Protein AF-A0A1H1KZ06-F1 (afdb_monomer_lite)

Secondary structure (DSSP, 8-state):
-HHHHHHHHHHHHHHHHHHHHHTTTSTTTHHHHHHHHHHHHHHHHHHHHHHHHHHHHH--

Organism: NCBI:txid684552

Foldseek 3Di:
DLVVLLVVLVCLQVVLVVQLVCLVVDPPCNVVSNVVSVVSNVVSVVSVVVSVVVVVVVVD

Sequence (60 aa):
MHVIHTAFAMVLFIGGLILMGYSFETEGLELIMFTGGLAALCVGVFFAIEVGRREHRRSR

Radius of gyration: 14.37 Å; chains: 1; bounding box: 29×13×47 Å

Structure (mmCIF, N/CA/C/O backbone):
data_AF-A0A1H1KZ06-F1
#
_entry.id   AF-A0A1H1KZ06-F1
#
loop_
_atom_site.group_PDB
_atom_site.id
_atom_site.type_symbol
_atom_site.label_atom_id
_atom_site.label_alt_id
_atom_site.label_comp_id
_atom_site.label_asym_id
_atom_site.label_entity_id
_atom_site.label_seq_id
_atom_site.pdbx_PDB_ins_code
_atom_site.Cartn_x
_atom_site.Cartn_y
_atom_site.Cartn_z
_atom_site.occupancy
_atom_site.B_iso_or_equiv
_atom_site.auth_seq_id
_atom_site.auth_comp_id
_atom_site.auth_asym_id
_atom_site.auth_atom_id
_atom_site.pdbx_PDB_model_num
ATOM 1 N N . MET A 1 1 ? -18.738 -1.518 11.623 1.00 60.56 1 MET A N 1
ATOM 2 C CA . MET A 1 1 ? -17.775 -0.690 10.857 1.00 60.56 1 MET A CA 1
ATOM 3 C C . MET A 1 1 ? -16.304 -1.077 11.086 1.00 60.56 1 MET A C 1
ATOM 5 O O . MET A 1 1 ? -15.506 -0.790 10.210 1.00 60.56 1 MET A O 1
ATOM 9 N N . HIS A 1 2 ? -15.934 -1.797 12.162 1.00 66.56 2 HIS A N 1
ATOM 10 C CA . HIS A 1 2 ? -14.552 -2.281 12.373 1.00 66.56 2 HIS A CA 1
ATOM 11 C C . HIS A 1 2 ? -14.112 -3.366 11.375 1.00 66.56 2 HIS A C 1
ATOM 13 O O . HIS A 1 2 ? -13.056 -3.240 10.772 1.00 66.56 2 HIS A O 1
ATOM 19 N N . VAL A 1 3 ? -14.959 -4.373 11.122 1.00 77.38 3 VAL A N 1
ATOM 20 C CA . VAL A 1 3 ? -14.632 -5.494 10.213 1.00 77.38 3 VAL A CA 1
ATOM 21 C C . VAL A 1 3 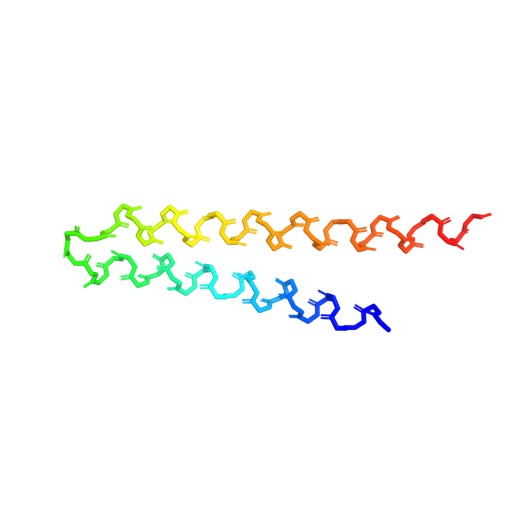? -14.307 -5.018 8.794 1.00 77.38 3 VAL A C 1
ATOM 23 O O . VAL A 1 3 ? -13.403 -5.546 8.162 1.00 77.38 3 VAL A O 1
ATOM 26 N N . ILE A 1 4 ? -15.000 -3.981 8.313 1.00 83.81 4 ILE A N 1
ATOM 27 C CA . ILE A 1 4 ? -14.778 -3.409 6.977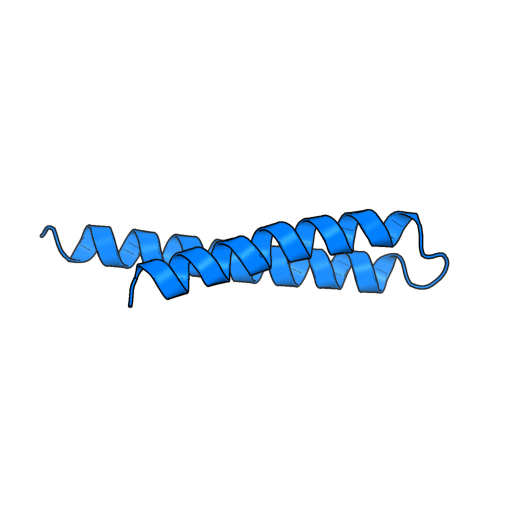 1.00 83.81 4 ILE A CA 1
ATOM 28 C C . ILE A 1 4 ? -13.402 -2.737 6.904 1.00 83.81 4 ILE A C 1
ATOM 30 O O . ILE A 1 4 ? -12.685 -2.939 5.933 1.00 83.81 4 ILE A O 1
ATOM 34 N N . HIS A 1 5 ? -13.003 -1.986 7.938 1.00 82.00 5 HIS A N 1
ATOM 35 C CA . HIS A 1 5 ? -11.678 -1.358 7.985 1.00 82.00 5 HIS A CA 1
ATOM 36 C C . HIS A 1 5 ? -10.562 -2.402 8.070 1.00 82.00 5 HIS A C 1
ATOM 38 O O . HIS A 1 5 ? -9.552 -2.274 7.384 1.00 82.00 5 HIS A O 1
ATOM 44 N N . THR A 1 6 ? -10.750 -3.455 8.869 1.00 81.69 6 THR A N 1
ATOM 45 C CA . THR A 1 6 ? -9.783 -4.554 8.972 1.00 81.69 6 THR A CA 1
ATOM 46 C C . THR A 1 6 ? -9.666 -5.316 7.653 1.00 81.69 6 THR A C 1
ATOM 48 O O . THR A 1 6 ? -8.557 -5.562 7.188 1.00 81.69 6 THR A O 1
ATOM 51 N N . ALA A 1 7 ? -10.795 -5.632 7.012 1.00 87.75 7 ALA A N 1
ATOM 52 C CA . ALA A 1 7 ? -10.814 -6.282 5.706 1.00 87.75 7 ALA A CA 1
ATOM 53 C C . ALA A 1 7 ? -10.140 -5.411 4.635 1.00 87.75 7 ALA A C 1
ATOM 55 O O . ALA A 1 7 ? -9.332 -5.909 3.858 1.00 87.75 7 ALA A O 1
ATOM 56 N N . PHE A 1 8 ? -10.405 -4.103 4.631 1.00 87.62 8 PHE A N 1
ATOM 57 C CA . PHE A 1 8 ? -9.786 -3.164 3.699 1.00 87.62 8 PHE A CA 1
ATOM 58 C C . PHE A 1 8 ? -8.265 -3.071 3.889 1.00 87.62 8 PHE A C 1
ATOM 60 O O . PHE A 1 8 ? -7.519 -3.153 2.916 1.00 87.62 8 PHE A O 1
ATOM 67 N N . ALA A 1 9 ? -7.791 -2.983 5.137 1.00 86.44 9 ALA A N 1
ATOM 68 C CA . ALA A 1 9 ? -6.362 -3.004 5.449 1.00 86.44 9 ALA A CA 1
ATOM 69 C C . ALA A 1 9 ? -5.696 -4.316 5.002 1.00 86.44 9 ALA A C 1
ATOM 71 O O . ALA A 1 9 ? -4.590 -4.296 4.465 1.00 86.44 9 ALA A O 1
ATOM 72 N N . MET A 1 10 ? -6.387 -5.448 5.163 1.00 86.62 10 MET A N 1
ATOM 73 C CA . MET A 1 10 ? -5.901 -6.758 4.727 1.00 86.62 10 MET A CA 1
ATOM 74 C C . MET A 1 10 ? -5.786 -6.848 3.200 1.00 86.62 10 MET A C 1
ATOM 76 O O . MET A 1 10 ? -4.784 -7.348 2.694 1.00 86.62 10 MET A O 1
ATOM 80 N N . VAL A 1 11 ? -6.763 -6.312 2.460 1.00 91.62 11 VAL A N 1
ATOM 81 C CA . VAL A 1 11 ? -6.713 -6.244 0.990 1.00 91.62 11 VAL A CA 1
ATOM 82 C C . VAL A 1 11 ? -5.563 -5.356 0.516 1.00 91.62 11 VAL A C 1
ATOM 84 O O . VAL A 1 11 ? -4.823 -5.761 -0.374 1.00 91.62 11 VAL A O 1
ATOM 87 N N . LEU A 1 12 ? -5.364 -4.184 1.127 1.00 89.25 12 LEU A N 1
ATOM 88 C CA . LEU A 1 12 ? -4.230 -3.300 0.824 1.00 89.25 12 LEU A CA 1
ATOM 89 C C . LEU A 1 12 ? -2.882 -3.973 1.090 1.00 89.25 12 LEU A C 1
ATOM 91 O O . LEU A 1 12 ? -1.960 -3.850 0.287 1.00 89.25 12 LEU A O 1
ATOM 95 N N . PHE A 1 13 ? -2.778 -4.708 2.195 1.00 89.25 13 PHE A N 1
ATOM 96 C CA . PHE A 1 13 ? -1.558 -5.408 2.573 1.00 89.25 13 PHE A CA 1
ATOM 97 C C . PH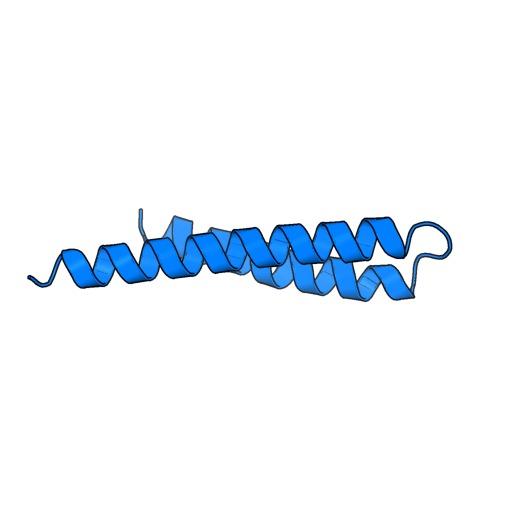E A 1 13 ? -1.213 -6.535 1.591 1.00 89.25 13 PHE A C 1
ATOM 99 O O . PHE A 1 13 ? -0.106 -6.581 1.059 1.00 89.25 13 PHE A O 1
ATOM 106 N N . ILE A 1 14 ? -2.177 -7.417 1.307 1.00 92.25 14 ILE A N 1
ATOM 107 C CA . ILE A 1 14 ? -1.991 -8.537 0.375 1.00 92.25 14 ILE A CA 1
ATOM 108 C C . ILE A 1 14 ? -1.777 -8.011 -1.049 1.00 92.25 14 ILE A C 1
ATOM 110 O O . ILE A 1 14 ? -0.877 -8.469 -1.746 1.00 92.25 14 ILE A O 1
ATOM 114 N N . GLY A 1 15 ? -2.557 -7.013 -1.469 1.00 92.06 15 GLY A N 1
ATOM 115 C CA . GLY A 1 15 ? -2.425 -6.380 -2.780 1.00 92.06 15 GLY A CA 1
ATOM 116 C C . GLY A 1 15 ? -1.063 -5.713 -2.979 1.00 92.06 15 GLY A C 1
ATOM 117 O O . GLY A 1 15 ? -0.462 -5.875 -4.036 1.00 92.06 15 GLY A O 1
ATOM 118 N N . GLY A 1 16 ? -0.538 -5.029 -1.956 1.00 90.94 16 GLY A N 1
ATOM 119 C CA . GLY A 1 16 ? 0.800 -4.431 -1.992 1.00 90.94 16 GLY A CA 1
ATOM 120 C C . GLY A 1 16 ? 1.915 -5.469 -2.140 1.00 90.94 16 GLY A C 1
ATOM 121 O O . GLY A 1 16 ? 2.821 -5.276 -2.949 1.00 90.94 16 GLY A O 1
ATOM 122 N N . LEU A 1 17 ? 1.815 -6.600 -1.428 1.00 91.31 17 LEU A N 1
ATOM 123 C CA . LEU A 1 17 ? 2.753 -7.722 -1.568 1.00 91.31 17 LEU A CA 1
ATOM 124 C C . LEU A 1 17 ? 2.706 -8.345 -2.965 1.00 91.31 17 LEU A C 1
ATOM 126 O O . LEU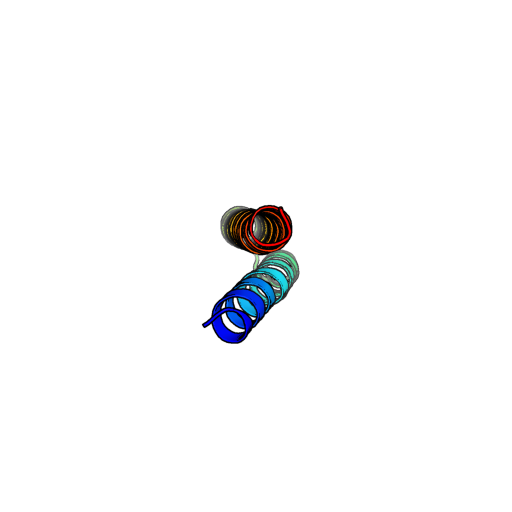 A 1 17 ? 3.754 -8.606 -3.551 1.00 91.31 17 LEU A O 1
ATOM 130 N N . ILE A 1 18 ? 1.506 -8.558 -3.510 1.00 93.12 18 ILE A N 1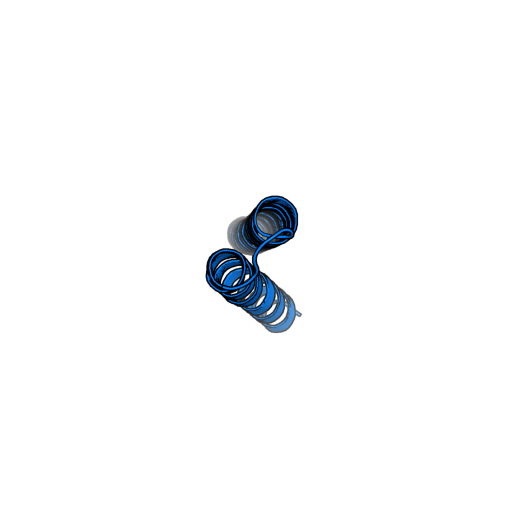
ATOM 131 C CA . ILE A 1 18 ? 1.333 -9.093 -4.866 1.00 93.12 18 ILE A CA 1
ATOM 132 C C . ILE A 1 18 ? 1.936 -8.130 -5.894 1.00 93.12 18 ILE A C 1
ATOM 134 O O . ILE A 1 18 ? 2.657 -8.570 -6.784 1.00 93.12 18 ILE A O 1
ATOM 138 N N . LEU A 1 19 ? 1.699 -6.822 -5.755 1.00 90.94 19 LEU A N 1
ATOM 139 C CA . LEU A 1 19 ? 2.228 -5.813 -6.674 1.00 90.94 19 LEU A CA 1
ATOM 140 C C . LEU A 1 19 ? 3.764 -5.718 -6.621 1.00 90.94 19 LEU A C 1
ATOM 142 O O . LEU A 1 19 ? 4.398 -5.589 -7.665 1.00 90.94 19 LEU A O 1
ATOM 146 N N . MET A 1 20 ? 4.371 -5.846 -5.434 1.00 90.94 20 MET A N 1
ATOM 147 C CA . MET A 1 20 ? 5.829 -5.995 -5.300 1.00 90.94 20 MET A CA 1
ATOM 148 C C . MET A 1 20 ? 6.338 -7.304 -5.911 1.00 90.94 20 MET A C 1
ATOM 150 O O . MET A 1 20 ? 7.421 -7.321 -6.475 1.00 90.94 20 MET A O 1
ATOM 154 N N . GLY A 1 21 ? 5.586 -8.403 -5.823 1.00 90.19 21 GLY A N 1
ATOM 155 C CA . GLY A 1 21 ? 5.948 -9.658 -6.487 1.00 90.19 21 GLY A CA 1
ATOM 156 C C . GLY A 1 21 ? 5.975 -9.511 -8.010 1.00 90.19 21 GLY A C 1
ATOM 157 O O . GLY A 1 21 ? 6.968 -9.845 -8.650 1.00 90.19 21 GLY A O 1
ATOM 158 N N . TYR A 1 22 ? 4.926 -8.907 -8.573 1.00 89.94 22 TYR A N 1
ATOM 159 C CA . TYR A 1 22 ? 4.825 -8.627 -10.009 1.00 89.94 22 TYR A CA 1
ATOM 160 C C . TYR A 1 22 ? 5.897 -7.663 -10.525 1.00 89.94 22 TYR A C 1
ATOM 162 O O . TYR A 1 22 ? 6.205 -7.676 -11.719 1.00 89.94 22 TYR A O 1
ATOM 170 N N . SER A 1 23 ? 6.506 -6.846 -9.658 1.00 90.12 23 SER A N 1
ATOM 171 C CA . SER A 1 23 ? 7.565 -5.935 -10.092 1.00 90.12 23 SER A CA 1
ATOM 172 C C . SER A 1 23 ? 8.789 -6.669 -10.634 1.00 90.12 23 SER A C 1
ATOM 174 O O . SER A 1 23 ? 9.505 -6.098 -11.443 1.00 90.12 23 SER A O 1
ATOM 176 N N . PHE A 1 24 ? 9.029 -7.913 -10.208 1.00 84.44 24 PHE A N 1
ATOM 177 C CA . PHE A 1 24 ? 10.146 -8.728 -10.695 1.00 84.44 24 PHE A CA 1
ATOM 178 C C . PHE A 1 24 ? 9.885 -9.367 -12.066 1.00 84.44 24 PHE A C 1
ATOM 180 O O . PHE A 1 24 ? 10.833 -9.756 -12.738 1.00 84.44 24 PHE A O 1
ATOM 187 N N . GLU A 1 25 ? 8.623 -9.467 -12.489 1.00 87.44 25 GLU A N 1
ATOM 188 C CA . GLU A 1 25 ? 8.239 -9.976 -13.815 1.00 87.44 25 GLU A CA 1
ATOM 189 C C . GLU A 1 25 ? 8.069 -8.857 -14.853 1.00 87.44 25 GLU A C 1
ATOM 191 O O . GLU A 1 25 ? 7.970 -9.135 -16.046 1.00 87.44 25 GLU A O 1
ATOM 196 N N . THR A 1 26 ? 8.033 -7.590 -14.425 1.00 81.56 26 THR A N 1
ATOM 197 C CA . THR A 1 26 ? 7.692 -6.462 -15.303 1.00 81.56 26 THR A CA 1
ATOM 198 C C . THR A 1 26 ? 8.907 -5.584 -15.596 1.00 81.56 26 THR A C 1
ATOM 200 O O . THR A 1 26 ? 9.121 -4.559 -14.947 1.00 81.56 26 THR A O 1
ATOM 203 N N . GLU A 1 27 ? 9.691 -5.971 -16.603 1.00 83.12 27 GLU A N 1
ATOM 204 C CA . GLU A 1 27 ? 10.897 -5.250 -17.031 1.00 83.12 27 GLU A CA 1
ATOM 205 C C . GLU A 1 27 ? 10.593 -3.784 -17.401 1.00 83.12 27 GLU A C 1
ATOM 207 O O . GLU A 1 27 ? 9.677 -3.484 -18.171 1.00 83.12 27 GLU A O 1
ATOM 212 N N . GLY A 1 28 ? 11.359 -2.843 -16.836 1.00 87.12 28 GLY A N 1
ATOM 213 C CA . GLY A 1 28 ? 11.238 -1.405 -17.113 1.00 87.12 28 GLY A CA 1
ATOM 214 C C . GLY A 1 28 ? 10.241 -0.637 -16.234 1.00 87.12 28 GLY A C 1
ATOM 215 O O . GLY A 1 28 ? 10.283 0.593 -16.212 1.00 87.12 28 GLY A O 1
ATOM 216 N N . LEU A 1 29 ? 9.387 -1.324 -15.465 1.00 88.00 29 LEU A N 1
ATOM 217 C CA . LEU A 1 29 ? 8.489 -0.713 -14.467 1.00 88.00 29 LEU A CA 1
ATOM 218 C C . LEU A 1 29 ? 8.746 -1.215 -13.038 1.00 88.00 29 LEU A C 1
ATOM 220 O O . LEU A 1 29 ? 8.004 -0.863 -12.118 1.00 88.00 29 LEU A O 1
ATOM 224 N N . GLU A 1 30 ? 9.819 -1.981 -12.846 1.00 89.00 30 GLU A N 1
ATOM 225 C CA . GLU A 1 30 ? 10.188 -2.664 -11.602 1.00 89.00 30 GLU A CA 1
ATOM 226 C C . GLU A 1 30 ? 10.159 -1.701 -10.410 1.00 89.00 30 GLU A C 1
ATOM 228 O O . GLU A 1 30 ? 9.474 -1.931 -9.416 1.00 89.00 30 GLU A O 1
ATOM 233 N N . LEU A 1 31 ? 10.840 -0.558 -10.540 1.00 87.44 31 LEU A N 1
ATOM 234 C CA . LEU A 1 31 ? 10.944 0.428 -9.467 1.00 87.44 31 LEU A CA 1
ATOM 235 C C . LEU A 1 31 ? 9.575 1.017 -9.096 1.00 87.44 31 LEU A C 1
ATOM 237 O O . LEU A 1 31 ? 9.274 1.198 -7.918 1.00 87.44 31 LEU A O 1
ATOM 241 N N . ILE A 1 32 ? 8.733 1.314 -10.088 1.00 90.50 32 ILE A N 1
ATOM 242 C CA . ILE A 1 32 ? 7.424 1.949 -9.878 1.00 90.50 32 ILE A CA 1
ATOM 243 C C . ILE A 1 32 ? 6.457 0.953 -9.236 1.00 90.50 32 ILE A C 1
ATOM 245 O O . ILE A 1 32 ? 5.766 1.299 -8.280 1.00 90.50 32 ILE A O 1
ATOM 249 N N . MET A 1 33 ? 6.430 -0.291 -9.717 1.00 90.75 33 MET A N 1
ATOM 250 C CA . MET A 1 33 ? 5.579 -1.336 -9.146 1.00 90.75 33 MET A CA 1
ATOM 251 C C . MET A 1 33 ? 6.023 -1.720 -7.734 1.00 90.75 33 MET A C 1
ATOM 253 O O . MET A 1 33 ? 5.186 -1.832 -6.839 1.00 90.75 33 MET A O 1
ATOM 257 N N . PHE A 1 34 ? 7.332 -1.830 -7.501 1.00 90.94 34 PHE A N 1
ATOM 258 C CA . PHE A 1 34 ? 7.875 -2.139 -6.183 1.00 90.94 34 PHE A CA 1
ATOM 259 C C . PHE A 1 34 ? 7.585 -1.020 -5.178 1.00 90.94 34 PHE A C 1
ATOM 261 O O . PHE A 1 34 ? 7.070 -1.274 -4.090 1.00 90.94 34 PHE A O 1
ATOM 268 N N . THR A 1 35 ? 7.865 0.236 -5.541 1.00 94.12 35 THR A N 1
ATOM 269 C CA . THR A 1 35 ? 7.607 1.391 -4.661 1.00 94.12 35 THR A CA 1
ATOM 270 C C . THR A 1 35 ? 6.114 1.645 -4.458 1.00 94.12 35 THR A C 1
ATOM 272 O O . THR A 1 35 ? 5.706 1.989 -3.349 1.00 94.12 35 THR A O 1
ATOM 275 N N . GLY A 1 36 ? 5.282 1.408 -5.475 1.00 92.50 36 GLY A N 1
ATOM 276 C CA . GLY A 1 36 ? 3.824 1.461 -5.369 1.00 92.50 36 GLY A CA 1
ATOM 277 C C . GLY A 1 36 ? 3.266 0.395 -4.425 1.00 92.50 36 GLY A C 1
ATOM 278 O O . GLY A 1 36 ? 2.455 0.709 -3.551 1.00 92.50 36 GLY A O 1
ATOM 279 N N . GLY A 1 37 ? 3.745 -0.848 -4.538 1.00 92.19 37 GLY A N 1
ATOM 280 C CA . GLY A 1 37 ? 3.371 -1.935 -3.632 1.00 92.19 37 GLY A CA 1
ATOM 281 C C . GLY A 1 37 ? 3.841 -1.683 -2.199 1.00 92.19 37 GLY A C 1
ATOM 282 O O . GLY A 1 37 ? 3.064 -1.852 -1.259 1.00 92.19 37 GLY A O 1
ATOM 283 N N . LEU A 1 38 ? 5.059 -1.161 -2.029 1.00 92.62 38 LEU A N 1
ATOM 284 C CA . LEU A 1 38 ? 5.598 -0.761 -0.729 1.00 92.62 38 LEU A CA 1
ATOM 285 C C . LEU A 1 38 ? 4.759 0.351 -0.080 1.00 92.62 38 LEU A C 1
ATOM 287 O O . LEU A 1 38 ? 4.443 0.273 1.107 1.00 92.62 38 LEU A O 1
ATOM 291 N N . ALA A 1 39 ? 4.357 1.370 -0.845 1.00 93.81 39 ALA A N 1
ATOM 292 C CA . ALA A 1 39 ? 3.508 2.449 -0.347 1.00 93.81 39 ALA A CA 1
ATOM 293 C C . ALA A 1 39 ? 2.129 1.930 0.091 1.00 93.81 39 ALA A C 1
ATOM 295 O O . ALA A 1 39 ? 1.664 2.268 1.182 1.00 93.81 39 ALA A O 1
ATOM 296 N N . ALA A 1 40 ? 1.503 1.062 -0.711 1.00 92.06 40 ALA A N 1
ATOM 297 C CA . ALA A 1 40 ? 0.230 0.427 -0.367 1.00 92.06 40 ALA A CA 1
ATOM 298 C C . ALA A 1 40 ? 0.334 -0.410 0.919 1.00 92.06 40 ALA A C 1
ATOM 300 O O . ALA A 1 40 ? -0.551 -0.350 1.776 1.00 92.06 40 ALA A O 1
ATOM 301 N N . LEU A 1 41 ? 1.445 -1.128 1.092 1.00 92.06 41 LEU A N 1
ATOM 302 C CA . LEU A 1 41 ? 1.724 -1.935 2.275 1.00 92.06 41 LEU A CA 1
ATOM 303 C C . LEU A 1 41 ? 1.915 -1.057 3.522 1.00 92.06 41 LEU A C 1
ATOM 305 O O . LEU A 1 41 ? 1.298 -1.322 4.554 1.00 92.06 41 LEU A O 1
ATOM 309 N N . CYS A 1 42 ? 2.674 0.038 3.419 1.00 91.75 42 CYS A N 1
ATOM 310 C CA . CYS A 1 42 ? 2.827 1.024 4.493 1.00 91.75 42 CYS A CA 1
ATOM 311 C C . CYS A 1 42 ? 1.483 1.630 4.922 1.00 91.75 42 CYS A C 1
ATOM 313 O O . CYS A 1 42 ? 1.202 1.717 6.119 1.00 91.75 42 CYS A O 1
ATOM 315 N N . VAL A 1 43 ? 0.631 2.007 3.963 1.00 90.81 43 VAL A N 1
ATOM 316 C CA . VAL A 1 43 ? -0.710 2.542 4.248 1.00 90.81 43 VAL A CA 1
ATOM 317 C C . VAL A 1 43 ? -1.593 1.480 4.907 1.00 90.81 43 VAL A C 1
ATOM 319 O O . VAL A 1 43 ? -2.265 1.777 5.895 1.00 90.81 43 VAL A O 1
ATOM 322 N N . GLY A 1 44 ? -1.560 0.237 4.415 1.00 88.94 44 GLY A N 1
ATOM 323 C CA . GLY A 1 44 ? -2.307 -0.884 4.989 1.00 88.94 44 GLY A CA 1
ATOM 324 C C . GLY A 1 44 ? -1.917 -1.168 6.442 1.00 88.94 44 GLY A C 1
ATOM 325 O O . GLY A 1 44 ? -2.790 -1.288 7.303 1.00 88.94 44 GLY A O 1
ATOM 326 N N . VAL A 1 45 ? -0.614 -1.198 6.744 1.00 87.19 45 VAL A N 1
ATOM 327 C CA . VAL A 1 45 ? -0.100 -1.388 8.111 1.00 87.19 45 VAL A CA 1
ATOM 328 C C . VAL A 1 45 ? -0.474 -0.214 9.012 1.00 87.19 45 VAL A C 1
ATOM 330 O O . VAL A 1 45 ? -0.920 -0.431 10.138 1.00 87.19 45 VAL A O 1
ATOM 333 N N . PHE A 1 46 ? -0.348 1.024 8.527 1.00 89.00 46 PHE A N 1
ATOM 334 C CA . PHE A 1 46 ? -0.747 2.209 9.286 1.00 89.00 46 PHE A CA 1
ATOM 335 C C . PHE A 1 46 ? -2.228 2.146 9.682 1.00 89.00 46 PHE A C 1
ATOM 337 O O . PHE A 1 46 ? -2.565 2.320 10.854 1.00 89.00 46 PHE A O 1
ATOM 344 N N . PHE A 1 47 ? -3.101 1.796 8.733 1.00 85.44 47 PHE A N 1
ATOM 345 C CA . PHE A 1 47 ? -4.527 1.601 8.990 1.00 85.44 47 PHE A CA 1
ATOM 346 C C . PHE A 1 47 ? -4.794 0.476 9.997 1.00 85.44 47 PHE A C 1
ATOM 348 O O . PHE A 1 47 ? -5.616 0.640 10.899 1.00 85.44 47 PHE A O 1
ATOM 355 N N . ALA A 1 48 ? -4.091 -0.654 9.882 1.00 83.50 48 ALA A N 1
ATOM 356 C CA . ALA A 1 48 ? -4.239 -1.776 10.806 1.00 83.50 48 ALA A CA 1
ATOM 357 C C . ALA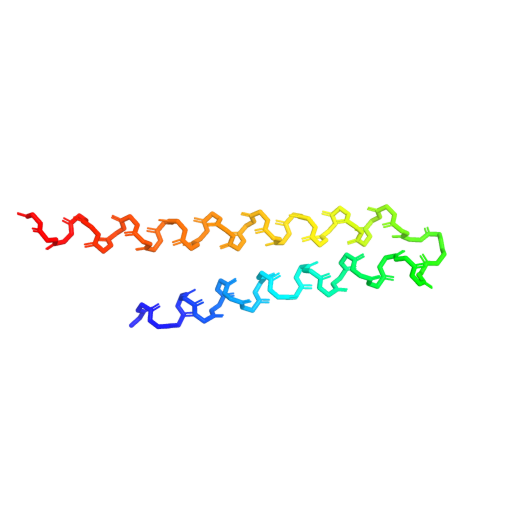 A 1 48 ? -3.850 -1.388 12.245 1.00 83.50 48 ALA A C 1
ATOM 359 O O . ALA A 1 48 ? -4.580 -1.693 13.191 1.00 83.50 48 ALA A O 1
ATOM 360 N N . ILE A 1 49 ? -2.742 -0.656 12.410 1.00 84.81 49 ILE A N 1
ATOM 361 C CA . ILE A 1 49 ? -2.298 -0.128 13.707 1.00 84.81 49 ILE A CA 1
ATOM 362 C C . ILE A 1 49 ? -3.325 0.860 14.260 1.00 84.81 49 ILE A C 1
ATOM 364 O O . ILE A 1 49 ? -3.653 0.804 15.445 1.00 84.81 49 ILE A O 1
ATOM 368 N N . GLU A 1 50 ? -3.851 1.765 13.435 1.00 84.31 50 GLU A N 1
ATOM 369 C CA . GLU A 1 50 ? -4.821 2.758 13.888 1.00 84.31 50 GLU A CA 1
ATOM 370 C C . GLU A 1 50 ? -6.129 2.108 14.364 1.00 84.31 50 GLU A C 1
ATOM 372 O O . GLU A 1 50 ? -6.660 2.480 15.415 1.00 84.31 50 GLU A O 1
ATOM 377 N N . VAL A 1 51 ? -6.608 1.080 13.656 1.00 79.25 51 VAL A N 1
ATOM 378 C CA . VAL A 1 51 ? -7.761 0.271 14.080 1.00 79.25 51 VAL A CA 1
ATOM 379 C C . VAL A 1 51 ? -7.464 -0.446 15.400 1.00 79.25 51 VAL A C 1
ATOM 381 O O . VAL A 1 51 ? -8.255 -0.335 16.338 1.00 79.25 51 VAL A O 1
ATOM 384 N N . GLY A 1 52 ? -6.303 -1.099 15.524 1.00 75.19 52 GLY A N 1
ATOM 385 C CA . GLY A 1 52 ? -5.898 -1.780 16.760 1.00 75.19 52 GLY A CA 1
ATOM 386 C C . GLY A 1 52 ? -5.776 -0.835 17.964 1.00 75.19 52 GLY A C 1
ATOM 387 O O . GLY A 1 52 ? -6.194 -1.165 19.074 1.00 75.19 52 GLY A O 1
ATOM 388 N N . ARG A 1 53 ? -5.277 0.391 17.754 1.00 76.62 53 ARG A N 1
ATOM 389 C CA . ARG A 1 53 ? -5.171 1.416 18.808 1.00 76.62 53 ARG A CA 1
ATOM 390 C C . ARG A 1 53 ? -6.530 1.945 19.264 1.00 76.62 53 ARG A C 1
ATOM 392 O O . ARG A 1 53 ? -6.675 2.279 20.441 1.00 76.62 53 ARG A O 1
ATOM 399 N N . ARG A 1 54 ? -7.514 2.045 18.365 1.00 69.81 54 ARG A N 1
ATOM 400 C CA . ARG A 1 54 ? -8.878 2.482 18.713 1.00 69.81 54 ARG A CA 1
ATOM 401 C C . ARG A 1 54 ? -9.592 1.459 19.595 1.00 69.81 54 ARG A C 1
ATOM 403 O O . ARG A 1 54 ? -10.274 1.865 20.532 1.00 69.81 54 ARG A O 1
ATOM 410 N N . GLU A 1 55 ? -9.370 0.168 19.355 1.00 64.25 55 GLU A N 1
ATOM 411 C CA . GLU A 1 55 ? -9.906 -0.918 20.186 1.00 64.25 55 GLU A CA 1
ATOM 412 C C . GLU A 1 55 ? -9.400 -0.804 21.637 1.00 64.25 55 GLU A C 1
ATOM 414 O O . GLU A 1 55 ? -10.180 -0.786 22.589 1.00 64.25 55 GLU A O 1
ATOM 419 N N . HIS A 1 56 ? -8.091 -0.591 21.811 1.00 58.38 56 HIS A N 1
ATOM 420 C CA . HIS A 1 56 ? -7.458 -0.509 23.131 1.00 58.38 56 HIS A CA 1
ATOM 421 C C . HIS A 1 56 ? -7.896 0.712 23.960 1.00 58.38 56 HIS A C 1
ATOM 423 O O . HIS A 1 56 ? -7.848 0.677 25.190 1.00 58.38 56 HIS A O 1
ATOM 429 N N . ARG A 1 57 ? -8.332 1.799 23.306 1.00 58.34 57 ARG A N 1
ATOM 430 C CA . ARG A 1 57 ? -8.807 3.025 23.970 1.00 58.34 57 ARG A CA 1
ATOM 431 C C . ARG A 1 57 ? -10.256 2.933 24.452 1.00 58.34 57 ARG A C 1
ATOM 433 O O . ARG A 1 57 ? -10.658 3.771 25.246 1.00 58.34 57 ARG A O 1
ATOM 440 N N . ARG A 1 58 ? -11.030 1.957 23.962 1.00 55.97 58 ARG A N 1
ATOM 441 C CA . ARG A 1 58 ? -12.438 1.737 24.338 1.00 55.97 58 ARG A CA 1
ATOM 442 C C . ARG A 1 58 ? -12.601 0.820 25.555 1.00 55.97 58 ARG A C 1
ATOM 444 O O . ARG A 1 58 ? -13.691 0.734 26.102 1.00 55.97 58 ARG A O 1
ATOM 451 N N . SER A 1 59 ? -11.526 0.134 25.950 1.00 54.31 59 SER A N 1
ATOM 452 C CA . SER A 1 59 ? -11.475 -0.762 27.114 1.00 54.31 59 SER A CA 1
ATOM 453 C C . SER A 1 59 ? -10.992 -0.071 28.405 1.00 54.31 59 SER A C 1
ATOM 455 O O . SER A 1 59 ? -10.750 -0.751 29.403 1.00 54.31 59 SER A O 1
ATOM 457 N N . ARG A 1 60 ? -10.817 1.254 28.390 1.00 48.53 60 ARG A N 1
ATOM 458 C CA . ARG A 1 60 ? -10.576 2.102 29.566 1.00 48.53 60 ARG A CA 1
ATOM 459 C C . ARG A 1 60 ? -11.721 3.091 29.700 1.00 48.53 60 ARG A C 1
ATOM 461 O O . ARG A 1 60 ? -12.050 3.406 30.859 1.00 48.53 60 ARG A O 1
#

pLDDT: mean 83.64, std 11.17, range [48.53, 94.12]